Protein AF-A0A837ANL6-F1 (afdb_monomer)

Secondary structure (DSSP, 8-state):
-HHHHHHHHHHHHHHHHHHHHHHHHHHHTSPPPHHHHHHHHHHTSPPPPPPS---HHHHHTTTB---HHHHHHHHHHHHHHHHTPPTTPPP--GGGGSPBPPPPPTTSPPPP-TTS--HHHHHHHSHHHHHHHHHTT--

pLDDT: mean 89.42, std 7.11, range [59.25, 97.38]

Structure (mmCIF, N/CA/C/O backbone):
data_AF-A0A837ANL6-F1
#
_entry.id   AF-A0A837ANL6-F1
#
loop_
_atom_site.group_PDB
_atom_site.id
_atom_site.type_symbol
_atom_site.label_atom_id
_atom_site.label_alt_id
_atom_site.label_comp_id
_atom_site.label_asym_id
_atom_site.label_entity_id
_atom_site.label_seq_id
_atom_site.pdbx_PDB_ins_code
_atom_site.Cartn_x
_atom_site.Cartn_y
_atom_site.Cartn_z
_atom_site.occupancy
_atom_site.B_iso_or_equiv
_atom_site.auth_seq_id
_atom_site.auth_comp_id
_atom_site.auth_asym_id
_atom_site.auth_atom_id
_atom_site.pdbx_PDB_model_num
ATOM 1 N N . MET A 1 1 ? 14.239 1.635 -66.670 1.00 59.25 1 MET A N 1
ATOM 2 C CA . MET A 1 1 ? 14.405 2.457 -65.445 1.00 59.25 1 MET A CA 1
ATOM 3 C C . MET A 1 1 ? 13.953 1.719 -64.182 1.00 59.25 1 MET A C 1
ATOM 5 O O . MET A 1 1 ? 14.742 1.639 -63.252 1.00 59.25 1 MET A O 1
ATOM 9 N N . ILE A 1 2 ? 12.776 1.082 -64.176 1.00 67.81 2 ILE A N 1
ATOM 10 C CA . ILE A 1 2 ? 12.195 0.333 -63.036 1.00 67.81 2 ILE A CA 1
ATOM 11 C C . ILE A 1 2 ? 13.149 -0.695 -62.389 1.00 67.81 2 ILE A C 1
ATOM 13 O O . ILE A 1 2 ? 13.327 -0.689 -61.176 1.00 67.81 2 ILE A O 1
ATOM 17 N N . ALA A 1 3 ? 13.845 -1.522 -63.175 1.00 69.94 3 ALA A N 1
ATOM 18 C CA . ALA A 1 3 ? 14.759 -2.537 -62.632 1.00 69.94 3 ALA A CA 1
ATOM 19 C C . ALA A 1 3 ? 15.973 -1.957 -61.872 1.00 69.94 3 ALA A C 1
ATOM 21 O O . ALA A 1 3 ? 16.504 -2.605 -60.974 1.00 69.94 3 ALA A O 1
ATOM 22 N N . LYS A 1 4 ? 16.420 -0.736 -62.208 1.00 72.94 4 LYS A N 1
ATOM 23 C CA . LYS A 1 4 ? 17.501 -0.049 -61.477 1.00 72.94 4 LYS A CA 1
ATOM 24 C C . LYS A 1 4 ? 16.994 0.502 -60.139 1.00 72.94 4 LYS A C 1
ATOM 26 O O . LYS A 1 4 ? 17.693 0.380 -59.141 1.00 72.94 4 LYS A O 1
ATOM 31 N N . PHE A 1 5 ? 15.761 1.013 -60.111 1.00 78.75 5 PHE A N 1
ATOM 32 C CA . PHE A 1 5 ? 15.094 1.453 -58.883 1.00 78.75 5 PHE A CA 1
ATOM 33 C C . PHE A 1 5 ? 14.840 0.297 -57.911 1.00 78.75 5 PHE A C 1
ATOM 35 O O . PHE A 1 5 ? 15.173 0.422 -56.739 1.00 78.75 5 PHE A O 1
ATOM 42 N N . PHE A 1 6 ? 14.344 -0.851 -58.386 1.00 83.62 6 PHE A N 1
ATOM 43 C CA . PHE A 1 6 ? 14.146 -2.029 -57.530 1.00 83.62 6 PHE A CA 1
ATOM 44 C C . PHE A 1 6 ? 15.453 -2.546 -56.921 1.00 83.62 6 PHE A C 1
ATOM 46 O O . PHE A 1 6 ? 15.486 -2.875 -55.740 1.00 83.62 6 PHE A O 1
ATOM 53 N N . LYS A 1 7 ? 16.548 -2.571 -57.693 1.00 82.38 7 LYS A N 1
ATOM 54 C CA . LYS A 1 7 ? 17.870 -2.955 -57.173 1.00 82.38 7 LYS A CA 1
ATOM 55 C C . LYS A 1 7 ? 18.371 -1.982 -56.105 1.00 82.38 7 LYS A C 1
ATOM 57 O O . LYS A 1 7 ? 18.873 -2.429 -55.082 1.00 82.38 7 LYS A O 1
ATOM 62 N N . ALA A 1 8 ? 18.203 -0.676 -56.318 1.00 85.88 8 ALA A N 1
ATOM 63 C CA . ALA A 1 8 ? 18.581 0.338 -55.335 1.00 85.88 8 ALA A CA 1
ATOM 64 C C . ALA A 1 8 ? 17.725 0.257 -54.057 1.00 85.88 8 ALA A C 1
ATOM 66 O O . ALA A 1 8 ? 18.264 0.332 -52.956 1.00 85.88 8 ALA A O 1
ATOM 67 N N . ALA A 1 9 ? 16.413 0.039 -54.191 1.00 88.69 9 ALA A N 1
ATOM 68 C CA . ALA A 1 9 ? 15.501 -0.123 -53.060 1.00 88.69 9 ALA A CA 1
ATOM 69 C C . ALA A 1 9 ? 15.801 -1.395 -52.249 1.00 88.69 9 ALA A C 1
ATOM 71 O O . ALA A 1 9 ? 15.852 -1.341 -51.022 1.00 88.69 9 ALA A O 1
ATOM 72 N N . LEU A 1 10 ? 16.062 -2.522 -52.923 1.00 93.25 10 LEU A N 1
ATOM 73 C CA . LEU A 1 10 ? 16.450 -3.773 -52.269 1.00 93.25 10 LEU A CA 1
ATOM 74 C C . LEU A 1 10 ? 17.789 -3.625 -51.537 1.00 93.25 10 LEU A C 1
ATOM 76 O O . LEU A 1 10 ? 17.903 -4.041 -50.389 1.00 93.25 10 LEU A O 1
ATOM 80 N N . LEU A 1 11 ? 18.776 -2.975 -52.164 1.00 93.81 11 LEU A N 1
ATOM 81 C CA . LEU A 1 11 ? 20.062 -2.683 -51.530 1.00 93.81 11 LEU A CA 1
ATOM 82 C C . LEU A 1 11 ? 19.877 -1.814 -50.277 1.00 93.81 11 LEU A C 1
ATOM 84 O O . LEU A 1 11 ? 20.443 -2.120 -49.232 1.00 93.81 11 LEU A O 1
ATOM 88 N N . GLY A 1 12 ? 19.046 -0.771 -50.362 1.00 94.00 12 GLY A N 1
ATOM 89 C CA . GLY A 1 12 ? 18.716 0.092 -49.227 1.00 94.00 12 GLY A CA 1
ATOM 90 C C . GLY A 1 12 ? 18.068 -0.674 -48.071 1.00 94.00 12 GLY A C 1
ATOM 91 O O . GLY A 1 12 ? 18.482 -0.510 -46.925 1.00 94.00 12 GLY A O 1
ATOM 92 N N . LEU A 1 13 ? 17.114 -1.563 -48.365 1.00 95.50 13 LEU A N 1
ATOM 93 C CA . LEU A 1 13 ? 16.479 -2.414 -47.355 1.00 95.50 13 LEU A CA 1
ATOM 94 C C . LEU A 1 13 ? 17.481 -3.381 -46.712 1.00 95.50 13 LEU A C 1
ATOM 96 O O . LEU A 1 13 ? 17.484 -3.533 -45.492 1.00 95.50 13 LEU A O 1
ATOM 100 N N . CYS A 1 14 ? 18.357 -4.000 -47.507 1.00 95.44 14 CYS A N 1
ATOM 101 C CA . CYS A 1 14 ? 19.406 -4.880 -46.995 1.00 95.44 14 CYS A CA 1
ATOM 102 C C . CYS A 1 14 ? 20.381 -4.132 -46.077 1.00 95.44 14 CYS A C 1
ATOM 104 O O . CYS A 1 14 ? 20.728 -4.649 -45.017 1.00 95.44 14 CYS A O 1
ATOM 106 N N . ILE A 1 15 ? 20.787 -2.913 -46.446 1.00 96.31 15 ILE A N 1
ATOM 107 C CA . ILE A 1 15 ? 21.657 -2.068 -45.614 1.00 96.31 15 ILE A CA 1
ATOM 108 C C . ILE A 1 15 ? 20.955 -1.708 -44.303 1.00 96.31 15 ILE A C 1
ATOM 110 O O . ILE A 1 15 ? 21.552 -1.830 -43.235 1.00 96.31 15 ILE A O 1
ATOM 114 N N . LEU A 1 16 ? 19.682 -1.309 -44.362 1.00 96.81 16 LEU A N 1
ATOM 115 C CA . LEU A 1 16 ? 18.910 -0.952 -43.173 1.00 96.81 16 LEU A CA 1
ATOM 116 C C . LEU A 1 16 ? 18.720 -2.152 -42.237 1.00 96.81 16 LEU A C 1
ATOM 118 O O . LEU A 1 16 ? 18.898 -2.025 -41.027 1.00 96.81 16 LEU A O 1
ATOM 122 N N . PHE A 1 17 ? 18.423 -3.327 -42.791 1.00 97.38 17 PHE A N 1
ATOM 123 C CA . PHE A 1 17 ? 18.318 -4.560 -42.017 1.00 97.38 17 PHE A CA 1
ATOM 124 C C . PHE A 1 17 ? 19.658 -4.934 -41.371 1.00 97.38 17 PHE A C 1
ATOM 126 O O . PHE A 1 17 ? 19.704 -5.222 -40.176 1.00 97.38 17 PHE A O 1
ATOM 133 N N . ALA A 1 18 ? 20.759 -4.861 -42.123 1.00 96.50 18 ALA A N 1
ATOM 134 C CA . ALA A 1 18 ? 22.096 -5.114 -41.593 1.00 96.50 18 ALA A CA 1
ATOM 135 C C . ALA A 1 18 ? 22.455 -4.137 -40.460 1.00 96.50 18 ALA A C 1
ATOM 137 O O . ALA A 1 18 ? 22.967 -4.561 -39.424 1.00 96.50 18 ALA A O 1
ATOM 138 N N . ALA A 1 19 ? 22.128 -2.851 -40.613 1.00 96.50 19 ALA A N 1
ATOM 139 C CA . ALA A 1 19 ? 22.328 -1.846 -39.574 1.00 96.50 19 ALA A CA 1
ATOM 140 C C . ALA A 1 19 ? 21.491 -2.142 -38.318 1.00 96.50 19 ALA A C 1
ATOM 142 O O . ALA A 1 19 ? 22.016 -2.085 -37.207 1.00 96.50 19 ALA A O 1
ATOM 143 N N . ALA A 1 20 ? 20.218 -2.518 -38.473 1.00 96.62 20 ALA A N 1
ATOM 144 C CA . ALA A 1 20 ? 19.353 -2.884 -37.351 1.00 96.62 20 ALA A CA 1
ATOM 145 C C . ALA A 1 20 ? 19.887 -4.109 -36.589 1.00 96.62 20 ALA A C 1
ATOM 147 O O . ALA A 1 20 ? 19.940 -4.096 -35.358 1.00 96.62 20 ALA A O 1
ATOM 148 N N . VAL A 1 21 ? 20.341 -5.141 -37.309 1.00 96.75 21 VAL A N 1
ATOM 149 C CA . VAL A 1 21 ? 20.961 -6.333 -36.709 1.00 96.75 21 VAL A CA 1
ATOM 150 C C . VAL A 1 21 ? 22.250 -5.968 -35.972 1.00 96.75 21 VAL A C 1
ATOM 152 O O . VAL A 1 21 ? 22.461 -6.440 -34.856 1.00 96.75 21 VAL A O 1
ATOM 155 N N . ALA A 1 22 ? 23.087 -5.101 -36.547 1.00 95.62 22 ALA A N 1
ATOM 156 C CA . ALA A 1 22 ? 24.315 -4.643 -35.904 1.00 95.62 22 ALA A CA 1
ATOM 157 C C . ALA A 1 22 ? 24.027 -3.869 -34.606 1.00 95.62 22 ALA A C 1
ATOM 159 O O . ALA A 1 22 ? 24.619 -4.174 -33.572 1.00 95.62 22 ALA A O 1
ATOM 160 N N . VAL A 1 23 ? 23.075 -2.929 -34.624 1.00 95.75 23 VAL A N 1
ATOM 161 C CA . VAL A 1 23 ? 22.658 -2.175 -33.427 1.00 95.75 23 VAL A CA 1
ATOM 162 C C . VAL A 1 23 ? 22.089 -3.109 -32.361 1.00 95.75 23 VAL A C 1
ATOM 164 O O . VAL A 1 23 ? 22.456 -2.999 -31.192 1.00 95.75 23 VAL A O 1
ATOM 167 N N . TYR A 1 24 ? 21.240 -4.061 -32.751 1.00 95.00 24 TYR A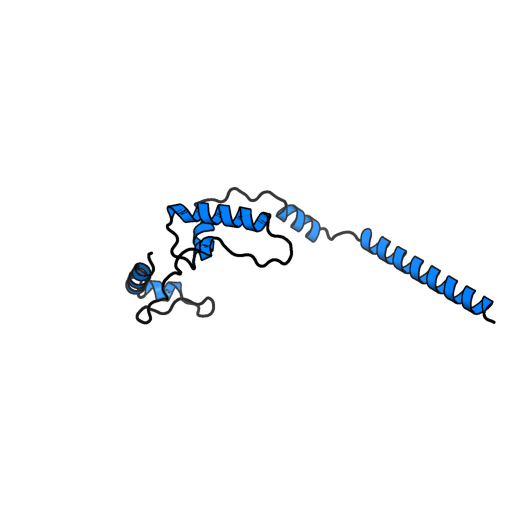 N 1
ATOM 168 C CA . TYR A 1 24 ? 20.702 -5.060 -31.831 1.00 95.00 24 TYR A CA 1
ATOM 169 C C . TYR A 1 24 ? 21.809 -5.916 -31.206 1.00 95.00 24 TYR A C 1
ATOM 171 O O . TYR A 1 24 ? 21.818 -6.120 -29.992 1.00 95.00 24 TYR A O 1
ATOM 179 N N . ALA A 1 25 ? 22.764 -6.391 -32.009 1.00 94.50 25 ALA A N 1
ATOM 180 C CA . ALA A 1 25 ? 23.883 -7.184 -31.520 1.00 94.50 25 ALA A CA 1
ATOM 181 C C . ALA A 1 25 ? 24.742 -6.381 -30.535 1.00 94.50 25 ALA A C 1
ATOM 183 O O . ALA A 1 25 ? 25.044 -6.879 -29.452 1.00 94.50 25 ALA A O 1
ATOM 184 N N . VAL A 1 26 ? 25.069 -5.131 -30.861 1.00 94.44 26 VAL A N 1
ATOM 185 C CA . VAL A 1 26 ? 25.831 -4.235 -29.982 1.00 94.44 26 VAL A CA 1
ATOM 186 C C . VAL A 1 26 ? 25.073 -3.960 -28.682 1.00 94.44 26 VAL A C 1
ATOM 188 O O . VAL A 1 26 ? 25.649 -4.086 -27.608 1.00 94.44 26 VAL A O 1
ATOM 191 N N . SER A 1 27 ? 23.774 -3.669 -28.754 1.00 91.25 27 SER A N 1
ATOM 192 C CA . SER A 1 27 ? 22.928 -3.460 -27.573 1.00 91.25 27 SER A CA 1
ATOM 193 C C . SER A 1 27 ? 22.852 -4.706 -26.688 1.00 91.25 27 SER A C 1
ATOM 195 O O . SER A 1 27 ? 22.979 -4.606 -25.469 1.00 91.25 27 SER A O 1
ATOM 197 N N . ARG A 1 28 ? 22.702 -5.891 -27.288 1.00 89.81 28 ARG A N 1
ATOM 198 C CA . ARG A 1 28 ? 22.597 -7.163 -26.562 1.00 89.81 28 ARG A CA 1
ATOM 199 C C . ARG A 1 28 ? 23.896 -7.560 -25.863 1.00 89.81 28 ARG A C 1
ATOM 201 O O . ARG A 1 28 ? 23.838 -8.192 -24.812 1.00 89.81 28 ARG A O 1
ATOM 208 N N . HIS A 1 29 ? 25.043 -7.217 -26.444 1.00 89.38 29 HIS A N 1
ATOM 209 C CA . HIS A 1 29 ? 26.361 -7.501 -25.867 1.00 89.38 29 HIS A CA 1
ATOM 210 C C . HIS A 1 29 ? 26.915 -6.327 -25.056 1.00 89.38 29 HIS A C 1
ATOM 212 O O . HIS A 1 29 ? 28.035 -6.415 -24.550 1.00 89.38 29 HIS A O 1
ATOM 218 N N . TRP A 1 30 ? 26.151 -5.239 -24.914 1.00 88.38 30 TRP A N 1
ATOM 219 C CA . TRP A 1 30 ? 26.572 -4.104 -24.112 1.00 88.38 30 TRP A CA 1
ATOM 220 C C . TRP A 1 30 ? 26.672 -4.543 -22.647 1.00 88.38 30 TRP A C 1
ATOM 222 O O . TRP A 1 30 ? 25.686 -5.025 -22.079 1.00 88.38 30 TRP A O 1
ATOM 232 N N . PRO A 1 31 ? 27.849 -4.426 -22.016 1.00 85.00 31 PRO A N 1
ATOM 233 C CA . PRO A 1 31 ? 28.028 -4.908 -20.660 1.00 85.00 31 PRO A CA 1
ATOM 234 C C . PRO A 1 31 ? 27.155 -4.100 -19.699 1.00 85.00 31 PRO A C 1
ATOM 236 O O . PRO A 1 31 ? 27.170 -2.869 -19.706 1.00 85.00 31 PRO A O 1
ATOM 239 N N . ILE A 1 32 ? 26.413 -4.800 -18.838 1.00 86.06 32 ILE A N 1
ATOM 240 C CA . ILE A 1 32 ? 25.698 -4.160 -17.732 1.00 86.06 32 ILE A CA 1
ATOM 241 C C . ILE A 1 32 ? 26.753 -3.602 -16.761 1.00 86.06 32 ILE A C 1
ATOM 243 O O . ILE A 1 32 ? 27.605 -4.378 -16.298 1.00 86.06 32 ILE A O 1
ATOM 247 N N . PRO A 1 33 ? 26.708 -2.298 -16.417 1.00 90.44 33 PRO A N 1
ATOM 248 C CA . PRO A 1 33 ? 27.632 -1.695 -15.463 1.00 90.44 33 PRO A CA 1
ATOM 249 C C . PRO A 1 33 ? 27.733 -2.508 -14.171 1.00 90.44 33 PRO A C 1
ATOM 251 O O . PRO A 1 33 ? 26.730 -3.003 -13.651 1.00 90.44 33 PRO A O 1
ATOM 254 N N . GLU A 1 34 ? 28.942 -2.646 -13.630 1.00 90.00 34 GLU A N 1
ATOM 255 C CA . GLU A 1 34 ? 29.188 -3.452 -12.424 1.00 90.00 34 GLU A CA 1
ATOM 256 C C . GLU A 1 34 ? 28.328 -3.025 -11.239 1.00 90.00 34 GLU A C 1
ATOM 258 O O . GLU A 1 34 ? 27.752 -3.883 -10.576 1.00 90.00 34 GLU A O 1
ATOM 263 N N . ALA A 1 35 ? 28.134 -1.719 -11.051 1.00 90.81 35 ALA A N 1
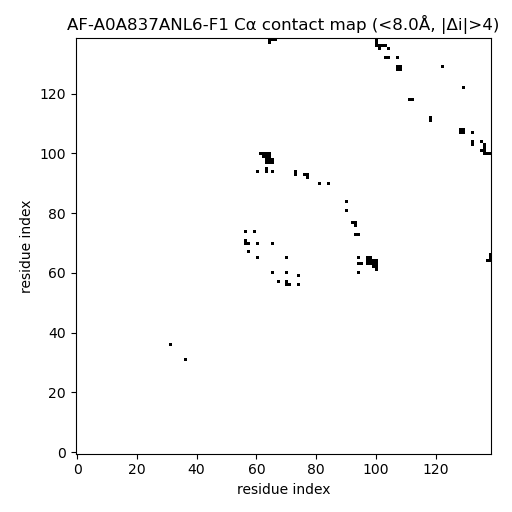ATOM 264 C CA . ALA A 1 35 ? 27.271 -1.181 -10.004 1.00 90.81 35 ALA A CA 1
ATOM 265 C C . ALA A 1 35 ? 25.820 -1.691 -10.104 1.00 90.81 35 ALA A C 1
ATOM 267 O O . ALA A 1 35 ? 25.216 -2.051 -9.097 1.00 90.81 35 ALA A O 1
ATOM 268 N N . GLN A 1 36 ? 25.261 -1.786 -11.316 1.00 91.50 36 GLN A N 1
ATOM 269 C CA . GLN A 1 36 ? 23.902 -2.303 -11.518 1.00 91.50 36 GLN A CA 1
ATOM 270 C C . GLN A 1 36 ? 23.833 -3.811 -11.260 1.00 91.50 36 GLN A C 1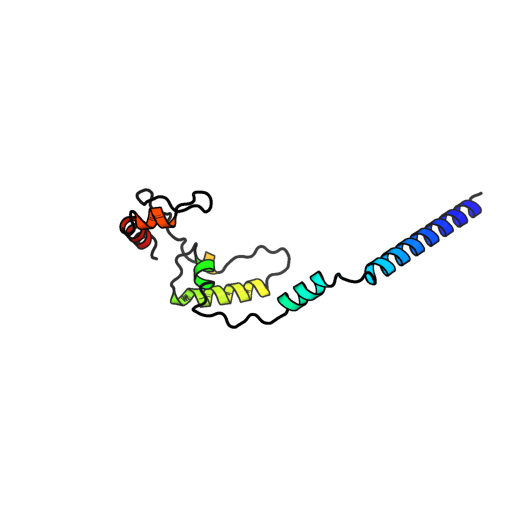
ATOM 272 O O . GLN A 1 36 ? 22.879 -4.293 -10.649 1.00 91.50 36 GLN A O 1
ATOM 277 N N . ARG A 1 37 ? 24.860 -4.563 -11.683 1.00 92.69 37 ARG A N 1
ATOM 278 C CA . ARG A 1 37 ? 24.959 -6.004 -11.398 1.00 92.69 37 ARG A CA 1
ATOM 279 C C . ARG A 1 37 ? 25.055 -6.271 -9.896 1.00 92.69 37 ARG A C 1
ATOM 281 O O . ARG A 1 37 ? 24.374 -7.165 -9.401 1.00 92.69 37 ARG A O 1
ATOM 288 N N . GLN A 1 38 ? 25.855 -5.484 -9.182 1.00 94.12 38 GLN A N 1
ATOM 289 C CA . GLN A 1 38 ? 26.001 -5.563 -7.728 1.00 94.12 38 GLN A CA 1
ATOM 290 C C . GLN A 1 38 ? 24.695 -5.210 -7.013 1.00 94.12 38 GLN A C 1
ATOM 292 O O . GLN A 1 38 ? 24.249 -5.982 -6.168 1.00 94.12 38 GLN A O 1
ATOM 297 N N . ALA A 1 39 ? 24.029 -4.119 -7.404 1.00 91.69 39 ALA A N 1
ATOM 298 C CA . ALA A 1 39 ? 22.730 -3.744 -6.847 1.00 91.69 39 ALA A CA 1
ATOM 299 C C . ALA A 1 39 ? 21.678 -4.849 -7.052 1.00 91.69 39 ALA A C 1
ATOM 301 O O . ALA A 1 39 ? 20.960 -5.214 -6.121 1.00 91.69 39 ALA A O 1
ATOM 302 N N . LEU A 1 40 ? 21.625 -5.451 -8.246 1.00 93.62 40 LEU A N 1
ATOM 303 C CA . LEU A 1 40 ? 20.721 -6.567 -8.523 1.00 93.62 40 LEU A CA 1
ATOM 304 C C . LEU A 1 40 ? 21.067 -7.816 -7.702 1.00 93.62 40 LEU A C 1
ATOM 306 O O . LEU A 1 40 ? 20.165 -8.508 -7.233 1.00 93.62 40 LEU A O 1
ATOM 310 N N . ALA A 1 41 ? 22.355 -8.115 -7.518 1.00 93.75 41 ALA A N 1
ATOM 311 C CA . ALA A 1 41 ? 22.789 -9.212 -6.656 1.00 93.75 41 ALA A CA 1
ATOM 312 C C . ALA A 1 41 ? 22.351 -8.986 -5.203 1.00 93.75 41 ALA A C 1
ATOM 314 O O . ALA A 1 41 ? 21.918 -9.929 -4.546 1.00 93.75 41 ALA A O 1
ATOM 315 N N . GLN A 1 42 ? 22.395 -7.738 -4.737 1.00 91.31 42 GLN A N 1
ATOM 316 C CA . GLN A 1 42 ? 21.941 -7.345 -3.407 1.00 91.31 42 GLN A CA 1
ATOM 317 C C . GLN A 1 42 ? 20.426 -7.536 -3.242 1.00 91.31 42 GLN A C 1
ATOM 319 O O . GLN A 1 42 ? 19.992 -8.131 -2.262 1.00 91.31 42 GLN A O 1
ATOM 324 N N . LEU A 1 43 ? 19.626 -7.119 -4.230 1.00 90.62 43 LEU A N 1
ATOM 325 C CA . LEU A 1 43 ? 18.166 -7.300 -4.226 1.00 90.62 43 LEU A CA 1
ATOM 326 C C . LEU A 1 43 ? 17.729 -8.768 -4.297 1.00 90.62 43 LEU A C 1
ATOM 328 O O . LEU A 1 43 ? 16.650 -9.116 -3.831 1.00 90.62 43 LEU A O 1
ATOM 332 N N . ARG A 1 44 ? 18.549 -9.625 -4.911 1.00 93.88 44 ARG A N 1
ATOM 333 C CA . ARG A 1 44 ? 18.292 -11.068 -5.005 1.00 93.88 44 ARG A CA 1
ATOM 334 C C . ARG A 1 44 ? 18.658 -11.830 -3.737 1.00 93.88 44 ARG A C 1
ATOM 336 O O . ARG A 1 44 ? 18.320 -13.009 -3.647 1.00 93.88 44 ARG A O 1
ATOM 343 N N . GLN A 1 45 ? 19.365 -11.211 -2.792 1.00 93.06 45 GLN A N 1
ATOM 344 C CA . GLN A 1 45 ? 19.632 -11.875 -1.525 1.00 93.06 45 GLN A CA 1
ATOM 345 C C . GLN A 1 45 ? 18.319 -12.069 -0.758 1.00 93.06 45 GLN A C 1
ATOM 347 O O . GLN A 1 45 ? 17.467 -11.178 -0.770 1.00 93.06 45 GLN A O 1
ATOM 352 N N . PRO A 1 46 ? 18.131 -13.226 -0.098 1.00 87.44 46 PRO A N 1
ATOM 353 C CA . PRO A 1 46 ? 16.971 -13.426 0.753 1.00 87.44 46 PRO A CA 1
ATOM 354 C C . PRO A 1 46 ? 16.951 -12.338 1.824 1.00 87.44 46 PRO A C 1
ATOM 356 O O . PRO A 1 46 ? 17.985 -12.024 2.421 1.00 87.44 46 PRO A O 1
ATOM 359 N N . LEU A 1 47 ? 15.774 -11.756 2.061 1.00 81.62 47 LEU A N 1
ATOM 360 C CA . LEU A 1 47 ? 15.629 -10.786 3.136 1.00 81.62 47 LEU A CA 1
ATOM 361 C C . LEU A 1 47 ? 16.026 -11.466 4.456 1.00 81.62 47 LEU A C 1
ATOM 363 O O . LEU A 1 47 ? 15.609 -12.605 4.700 1.00 81.62 47 LEU A O 1
ATOM 367 N N . PRO A 1 48 ? 16.819 -10.798 5.314 1.00 82.62 48 PRO A N 1
ATOM 368 C CA . PRO A 1 48 ? 17.072 -11.313 6.648 1.00 82.62 48 PRO A CA 1
ATOM 369 C C . PRO A 1 48 ? 15.731 -11.506 7.370 1.00 82.62 48 PRO A C 1
ATOM 371 O O . PRO A 1 48 ? 14.781 -10.765 7.092 1.00 82.62 48 PRO A O 1
ATOM 374 N N . PRO A 1 49 ? 15.634 -12.474 8.298 1.00 80.31 49 PRO A N 1
ATOM 375 C CA . PRO A 1 49 ? 14.407 -12.687 9.047 1.00 80.31 49 PRO A CA 1
ATOM 376 C C . PRO A 1 49 ? 13.986 -11.373 9.706 1.00 80.31 49 PRO A C 1
ATOM 378 O O . PRO A 1 49 ? 14.751 -10.758 10.458 1.00 80.31 49 PRO A O 1
ATOM 381 N N . LEU A 1 50 ? 12.777 -10.924 9.366 1.00 79.62 50 LEU A N 1
ATOM 382 C CA . LEU A 1 50 ? 12.193 -9.722 9.939 1.00 79.62 50 LEU A CA 1
ATOM 383 C C . LEU A 1 50 ? 12.082 -9.931 11.451 1.00 79.62 50 LEU A C 1
ATOM 385 O O . LEU A 1 50 ? 11.612 -10.969 11.914 1.00 79.62 50 LEU A O 1
ATOM 389 N N . ARG A 1 51 ? 12.562 -8.960 12.228 1.00 80.38 51 ARG A N 1
ATOM 390 C CA . ARG A 1 51 ? 12.449 -8.998 13.689 1.00 80.38 51 ARG A CA 1
ATOM 391 C C . ARG A 1 51 ? 11.135 -8.342 14.101 1.00 80.38 51 ARG A C 1
ATOM 393 O O . ARG A 1 51 ? 10.834 -7.249 13.631 1.00 80.38 51 ARG A O 1
ATOM 400 N N . GLY A 1 52 ? 10.418 -8.969 15.029 1.00 80.06 52 GLY A N 1
ATOM 401 C CA . GLY A 1 52 ? 9.151 -8.461 15.559 1.00 80.06 52 GLY A CA 1
ATOM 402 C C . GLY A 1 52 ? 7.921 -8.995 14.825 1.00 80.06 52 GLY A C 1
ATOM 403 O O . GLY A 1 52 ? 8.017 -9.853 13.949 1.00 80.06 52 GLY A O 1
ATOM 404 N N . SER A 1 53 ? 6.752 -8.507 15.229 1.00 76.62 53 SER A N 1
ATOM 405 C CA . SER A 1 53 ? 5.469 -8.863 14.628 1.00 76.62 53 SER A CA 1
ATOM 406 C C . SER A 1 53 ? 5.283 -8.170 13.277 1.00 76.62 53 SER A C 1
ATOM 408 O O . SER A 1 53 ? 5.566 -6.981 13.116 1.00 76.62 53 SER A O 1
ATOM 410 N N . ASN A 1 54 ? 4.792 -8.922 12.292 1.00 78.88 54 ASN A N 1
ATOM 411 C CA . ASN A 1 54 ? 4.419 -8.366 10.999 1.00 78.88 54 ASN A CA 1
ATOM 412 C C . ASN A 1 54 ? 3.169 -7.489 11.165 1.00 78.88 54 ASN A C 1
ATOM 414 O O . ASN A 1 54 ? 2.105 -7.991 11.502 1.00 78.88 54 ASN A O 1
ATOM 418 N N . MET A 1 55 ? 3.297 -6.185 10.919 1.00 86.25 55 MET A N 1
ATOM 419 C CA . MET A 1 55 ? 2.185 -5.225 11.001 1.00 86.25 55 MET A CA 1
ATOM 420 C C . MET A 1 55 ? 1.552 -4.931 9.638 1.00 86.25 55 MET A C 1
ATOM 422 O O . MET A 1 55 ? 0.703 -4.045 9.522 1.00 86.25 55 MET A O 1
ATOM 426 N N . PHE A 1 56 ? 1.947 -5.664 8.592 1.00 89.88 56 PHE A N 1
ATOM 427 C CA . PHE A 1 56 ? 1.402 -5.464 7.255 1.00 89.88 56 PHE A CA 1
ATOM 428 C C . PHE A 1 56 ? -0.106 -5.722 7.211 1.00 89.88 56 PHE A C 1
ATOM 430 O O . PHE A 1 56 ? -0.818 -4.924 6.612 1.00 89.88 56 PHE A O 1
ATOM 437 N N . GLY A 1 57 ? -0.610 -6.756 7.897 1.00 90.81 57 GLY A N 1
ATOM 438 C CA . GLY A 1 57 ? -2.050 -7.020 7.989 1.00 90.81 57 GLY A CA 1
ATOM 439 C C . GLY A 1 57 ? -2.822 -5.839 8.576 1.00 90.81 57 GLY A C 1
ATOM 440 O O . GLY A 1 57 ? -3.831 -5.415 8.014 1.00 90.81 57 GLY A O 1
ATOM 441 N N . ALA A 1 58 ? -2.299 -5.228 9.644 1.00 89.50 58 ALA A N 1
ATOM 442 C CA . ALA A 1 58 ? -2.891 -4.038 10.250 1.00 89.50 58 ALA A CA 1
ATOM 443 C C . ALA A 1 58 ? -2.911 -2.845 9.280 1.00 89.50 58 ALA A C 1
ATOM 445 O O . ALA A 1 58 ? -3.959 -2.219 9.109 1.00 89.50 58 ALA A O 1
ATOM 446 N N . LEU A 1 59 ? -1.792 -2.573 8.597 1.00 90.62 59 LEU A N 1
ATOM 447 C CA . LEU A 1 59 ? -1.688 -1.483 7.622 1.00 90.62 59 LEU A CA 1
ATOM 448 C C . LEU A 1 59 ? -2.599 -1.702 6.406 1.00 90.62 59 LEU A C 1
ATOM 450 O O . LEU A 1 59 ? -3.274 -0.776 5.962 1.00 90.62 59 LEU A O 1
ATOM 454 N N . TRP A 1 60 ? -2.647 -2.930 5.891 1.00 92.38 60 TRP A N 1
ATOM 455 C CA . TRP A 1 60 ? -3.500 -3.323 4.772 1.00 92.38 60 TRP A CA 1
ATOM 456 C C . TRP A 1 60 ? -4.986 -3.135 5.099 1.00 92.38 60 TRP A C 1
ATOM 458 O O . TRP A 1 60 ? -5.759 -2.651 4.273 1.00 92.38 60 TRP A O 1
ATOM 468 N N . SER A 1 61 ? -5.375 -3.439 6.340 1.00 91.62 61 SER A N 1
ATOM 469 C CA . SER A 1 61 ? -6.747 -3.283 6.831 1.00 91.62 61 SER A CA 1
ATOM 470 C C . SER A 1 61 ? -7.101 -1.883 7.348 1.00 91.62 61 SER A C 1
ATOM 472 O O . SER A 1 61 ? -8.225 -1.696 7.800 1.00 91.62 61 SER A O 1
ATOM 474 N N . LEU A 1 62 ? -6.198 -0.893 7.286 1.00 88.69 62 LEU A N 1
ATOM 475 C CA . LEU A 1 62 ? -6.311 0.363 8.050 1.00 88.69 62 LEU A CA 1
ATOM 476 C C . LEU A 1 62 ? -7.612 1.150 7.810 1.00 88.69 62 LEU A C 1
ATOM 478 O O . LEU A 1 62 ? -8.026 1.917 8.664 1.00 88.69 62 LEU A O 1
ATOM 482 N N . SER A 1 63 ? -8.262 0.991 6.657 1.00 90.19 63 SER A N 1
ATOM 483 C CA . SER A 1 63 ? -9.518 1.696 6.345 1.00 90.19 63 SER A CA 1
ATOM 484 C C . SER A 1 63 ? -10.785 0.982 6.834 1.00 90.19 63 SER A C 1
ATOM 486 O O . SER A 1 63 ? -11.881 1.536 6.700 1.00 90.19 63 SER A O 1
ATOM 488 N N . TYR A 1 64 ? -10.662 -0.239 7.355 1.00 93.06 64 TYR A N 1
ATOM 489 C CA . TYR A 1 64 ? -11.776 -1.140 7.627 1.00 93.06 64 TYR A CA 1
ATOM 490 C C . TYR A 1 64 ? -11.776 -1.626 9.081 1.00 93.06 64 TYR A C 1
ATOM 492 O O . TYR A 1 64 ? -10.739 -1.923 9.670 1.00 93.06 64 TYR A O 1
ATOM 500 N N . ALA A 1 65 ? -12.973 -1.749 9.643 1.00 92.25 65 ALA A N 1
ATOM 501 C CA . ALA A 1 65 ? -13.271 -2.267 10.971 1.00 92.25 65 ALA A CA 1
ATOM 502 C C . ALA A 1 65 ? -13.141 -3.803 11.008 1.00 92.25 65 ALA A C 1
ATOM 504 O O . ALA A 1 65 ? -14.121 -4.524 11.198 1.00 92.25 65 ALA A O 1
ATOM 505 N N . ILE A 1 66 ? -11.933 -4.320 10.764 1.00 92.69 66 ILE A N 1
ATOM 506 C CA . ILE A 1 66 ? -11.657 -5.764 10.773 1.00 92.69 66 ILE A CA 1
ATOM 507 C C . ILE A 1 66 ? -11.198 -6.193 12.174 1.00 92.69 66 ILE A C 1
ATOM 509 O O . ILE A 1 66 ? -10.196 -5.644 12.665 1.00 92.69 66 ILE A O 1
ATOM 513 N N . PRO A 1 67 ? -11.856 -7.192 12.802 1.00 91.62 67 PRO A N 1
ATOM 514 C CA . PRO A 1 67 ? -11.396 -7.774 14.059 1.00 91.62 67 PRO A CA 1
ATOM 515 C C . PRO A 1 67 ? -9.944 -8.241 13.949 1.00 91.62 67 PRO A C 1
ATOM 517 O O . PRO A 1 67 ? -9.575 -8.883 12.966 1.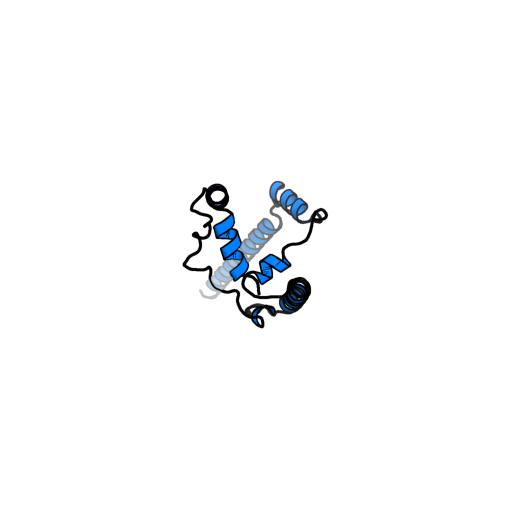00 91.62 67 PRO A O 1
ATOM 520 N N . GLU A 1 68 ? -9.119 -7.953 14.956 1.00 89.00 68 GLU A N 1
ATOM 521 C CA . GLU A 1 68 ? -7.673 -8.218 14.913 1.00 89.00 68 GLU A CA 1
ATOM 522 C C . GLU A 1 68 ? -7.349 -9.680 14.575 1.00 89.00 68 GLU A C 1
ATOM 524 O O . GLU A 1 68 ? -6.542 -9.943 13.685 1.00 89.00 68 GLU A O 1
ATOM 529 N N . ALA A 1 69 ? -8.079 -10.623 15.179 1.00 90.94 69 ALA A N 1
ATOM 530 C CA . ALA A 1 69 ? -7.939 -12.058 14.930 1.00 90.94 69 ALA A CA 1
ATOM 531 C C . ALA A 1 69 ? -8.244 -12.489 13.479 1.00 90.94 69 ALA A C 1
ATOM 533 O O . ALA A 1 69 ? -7.872 -13.589 13.079 1.00 90.94 69 ALA A O 1
ATOM 534 N N . GLN A 1 70 ? -8.928 -11.655 12.689 1.00 93.69 70 GLN A N 1
ATOM 535 C CA . GLN A 1 70 ? -9.285 -11.947 11.296 1.00 93.69 70 GLN A CA 1
ATOM 536 C C . GLN A 1 70 ? -8.357 -11.271 10.279 1.00 93.69 70 GLN A C 1
ATOM 538 O O . GLN A 1 70 ? -8.371 -11.661 9.112 1.00 93.69 70 GLN A O 1
ATOM 543 N N . ARG A 1 71 ? -7.546 -10.282 10.684 1.00 92.50 71 ARG A N 1
ATOM 544 C CA . ARG A 1 71 ? -6.756 -9.454 9.750 1.00 92.50 71 ARG A CA 1
ATOM 545 C C . ARG A 1 71 ? -5.790 -10.274 8.901 1.00 92.50 71 ARG A C 1
ATOM 547 O O . ARG A 1 71 ? -5.747 -10.089 7.689 1.00 92.50 71 ARG A O 1
ATOM 554 N N . GLU A 1 72 ? -5.070 -11.208 9.516 1.00 92.25 72 GLU A N 1
ATOM 555 C CA . GLU A 1 72 ? -4.123 -12.074 8.799 1.00 92.25 72 GLU A CA 1
ATOM 556 C C . GLU A 1 72 ? -4.834 -13.031 7.833 1.00 92.25 72 GLU A C 1
ATOM 558 O O . GLU A 1 72 ? -4.361 -13.262 6.722 1.00 92.25 72 GLU A O 1
ATOM 563 N N . THR A 1 73 ? -6.017 -13.527 8.200 1.00 94.56 73 THR A N 1
ATOM 564 C CA . THR A 1 73 ? -6.838 -14.363 7.313 1.00 94.56 73 THR A CA 1
ATOM 565 C C . THR A 1 73 ? -7.328 -13.575 6.098 1.00 94.56 73 THR A C 1
ATOM 567 O O . THR A 1 73 ? -7.226 -14.062 4.973 1.00 94.56 73 THR A O 1
ATOM 570 N N . VAL A 1 74 ? -7.820 -12.347 6.300 1.00 95.62 74 VAL A N 1
ATOM 571 C CA . VAL A 1 74 ? -8.257 -11.465 5.202 1.00 95.62 74 VAL A CA 1
ATOM 572 C C . VAL A 1 74 ? -7.079 -11.106 4.294 1.00 95.62 74 VAL A C 1
ATOM 574 O O . VAL A 1 74 ? -7.208 -11.144 3.071 1.00 95.62 74 VAL A O 1
ATOM 577 N N . LEU A 1 75 ? -5.909 -10.819 4.873 1.00 95.56 75 LEU A N 1
ATOM 578 C CA . LEU A 1 75 ? -4.688 -10.575 4.109 1.00 95.56 75 LEU A CA 1
ATOM 579 C C . LEU A 1 75 ? -4.303 -11.793 3.256 1.00 95.56 75 LEU A C 1
ATOM 581 O O . LEU A 1 75 ? -4.006 -11.638 2.072 1.00 95.56 75 LEU A O 1
ATOM 585 N N . ALA A 1 76 ? -4.327 -13.001 3.823 1.00 95.62 76 ALA A N 1
ATOM 586 C CA . ALA A 1 76 ? -4.004 -14.222 3.087 1.00 95.62 76 ALA A CA 1
ATOM 587 C C . ALA A 1 76 ? -4.949 -14.439 1.889 1.00 95.62 76 ALA A C 1
ATOM 589 O O . ALA A 1 76 ? -4.488 -14.762 0.792 1.00 95.62 76 ALA A O 1
ATOM 590 N N . GLN A 1 77 ? -6.249 -14.185 2.070 1.00 96.56 77 GLN A N 1
ATOM 591 C CA . GLN A 1 77 ? -7.247 -14.246 0.994 1.00 96.56 77 GLN A CA 1
ATOM 592 C C . GLN A 1 77 ? -6.973 -13.213 -0.108 1.00 96.56 77 GLN A C 1
ATOM 594 O O . GLN A 1 77 ? -7.113 -13.511 -1.297 1.00 96.56 77 GLN A O 1
ATOM 599 N N . ASP A 1 78 ? -6.556 -12.007 0.270 1.00 96.38 78 ASP A N 1
ATOM 600 C CA . ASP A 1 78 ? -6.209 -10.951 -0.678 1.00 96.38 78 ASP A CA 1
ATOM 601 C C . ASP A 1 78 ? -4.953 -11.270 -1.479 1.00 96.38 78 ASP A C 1
ATOM 603 O O . ASP A 1 78 ? -4.944 -11.055 -2.691 1.00 96.38 78 ASP A O 1
ATOM 607 N N . VAL A 1 79 ? -3.932 -11.846 -0.844 1.00 95.75 79 VAL A N 1
ATOM 608 C CA . VAL A 1 79 ? -2.726 -12.329 -1.532 1.00 95.75 79 VAL A CA 1
ATOM 609 C C . VAL A 1 79 ? -3.083 -13.433 -2.527 1.00 95.75 79 VAL A C 1
ATOM 611 O O . VAL A 1 79 ? -2.656 -13.395 -3.681 1.00 95.75 79 VAL A O 1
ATOM 614 N N . GLU A 1 80 ? -3.902 -14.400 -2.115 1.00 96.00 80 GLU A N 1
ATOM 615 C CA . GLU A 1 80 ? -4.356 -15.488 -2.982 1.00 96.00 80 GLU A CA 1
ATOM 616 C C . GLU A 1 80 ? -5.149 -14.964 -4.190 1.00 96.00 80 GLU A C 1
ATOM 618 O O . GLU A 1 80 ? -4.918 -15.390 -5.326 1.00 96.00 80 GLU A O 1
ATOM 623 N N . ARG A 1 81 ? -6.047 -13.998 -3.967 1.00 94.62 81 ARG A N 1
ATOM 624 C CA . ARG A 1 81 ? -6.816 -13.338 -5.028 1.00 94.62 81 ARG A CA 1
ATOM 625 C C . ARG A 1 81 ? -5.918 -12.538 -5.963 1.00 94.62 81 ARG A C 1
ATOM 627 O O . ARG A 1 81 ? -6.079 -12.640 -7.176 1.00 94.62 81 ARG A O 1
ATOM 634 N N . PHE A 1 82 ? -4.989 -11.760 -5.414 1.00 94.62 82 PHE A N 1
ATOM 635 C CA . PHE A 1 82 ? -4.056 -10.946 -6.187 1.00 94.62 82 PHE A CA 1
ATOM 636 C C . PHE A 1 82 ? -3.196 -11.815 -7.110 1.00 94.62 82 PHE A C 1
ATOM 638 O O . PHE A 1 82 ? -3.091 -11.526 -8.296 1.00 94.62 82 PHE A O 1
ATOM 645 N N . ASN A 1 83 ? -2.677 -12.938 -6.607 1.00 95.06 83 ASN A N 1
ATOM 646 C CA . ASN A 1 83 ? -1.862 -13.868 -7.396 1.00 95.06 83 ASN A CA 1
ATOM 647 C C . ASN A 1 83 ? -2.631 -14.557 -8.537 1.00 95.06 83 ASN A C 1
ATOM 649 O O . ASN A 1 83 ? -2.016 -15.053 -9.479 1.00 95.06 83 ASN A O 1
ATOM 653 N N . ARG A 1 84 ? -3.966 -14.616 -8.458 1.00 95.25 84 ARG A N 1
ATOM 654 C CA . ARG A 1 84 ? -4.838 -15.162 -9.513 1.00 95.25 84 ARG A CA 1
ATOM 655 C C . ARG A 1 84 ? -5.432 -14.088 -10.419 1.00 95.25 84 ARG A C 1
ATOM 657 O O . ARG A 1 84 ? -6.159 -14.428 -11.352 1.00 95.25 84 ARG A O 1
ATOM 664 N N . LEU A 1 85 ? -5.190 -12.813 -10.124 1.00 95.12 85 LEU A N 1
ATOM 665 C CA . LEU A 1 85 ? -5.809 -11.706 -10.832 1.00 95.12 85 LEU A CA 1
ATOM 666 C C . LEU A 1 85 ? -5.227 -11.612 -12.252 1.00 95.12 85 LEU A C 1
ATOM 668 O O . LEU A 1 85 ? -4.012 -11.482 -12.394 1.00 95.12 85 LEU A O 1
ATOM 672 N N . PRO A 1 86 ? -6.058 -11.663 -13.309 1.00 93.69 86 PRO A N 1
ATOM 673 C CA . PRO A 1 86 ? -5.577 -11.456 -14.667 1.00 93.69 86 PRO A CA 1
ATOM 674 C C . PRO A 1 86 ? -5.040 -10.036 -14.863 1.00 93.69 86 PRO A C 1
ATOM 676 O O . PRO A 1 86 ? -5.521 -9.080 -14.245 1.00 93.69 86 PRO A O 1
ATOM 679 N N . ASP A 1 87 ? -4.100 -9.888 -15.795 1.00 91.12 87 ASP A N 1
ATOM 680 C CA . ASP A 1 87 ? -3.561 -8.583 -16.165 1.00 91.12 87 ASP A CA 1
ATOM 681 C C . ASP A 1 87 ? -4.682 -7.602 -16.542 1.00 91.12 87 ASP A C 1
ATOM 683 O O . ASP A 1 87 ? -5.613 -7.932 -17.280 1.00 91.12 87 ASP A O 1
ATOM 687 N N . ARG A 1 88 ? -4.547 -6.355 -16.072 1.00 89.44 88 ARG A N 1
ATOM 688 C CA . ARG A 1 88 ? -5.466 -5.226 -16.332 1.00 89.44 88 ARG A CA 1
ATOM 689 C C . ARG A 1 88 ? -6.852 -5.334 -15.688 1.00 89.44 88 ARG A C 1
ATOM 691 O O . ARG A 1 88 ? -7.696 -4.478 -15.955 1.00 89.44 88 ARG A O 1
ATOM 698 N N . VAL A 1 89 ? -7.090 -6.309 -14.813 1.00 93.12 89 VAL A N 1
ATOM 699 C CA . VAL A 1 89 ? -8.282 -6.316 -13.953 1.00 93.12 89 VAL A CA 1
ATOM 700 C C . VAL A 1 89 ? -7.984 -5.508 -12.683 1.00 93.12 89 VAL A C 1
ATOM 702 O O . VAL A 1 89 ? -6.937 -5.716 -12.069 1.00 93.12 89 VAL A O 1
ATOM 705 N N . PRO A 1 90 ? -8.856 -4.571 -12.261 1.00 93.31 90 PRO A N 1
ATOM 706 C CA . PRO A 1 90 ? -8.656 -3.848 -11.012 1.00 93.31 90 PRO A CA 1
ATOM 707 C C . PRO A 1 90 ? -8.795 -4.796 -9.818 1.00 93.31 90 PRO A C 1
ATOM 709 O O . PRO A 1 90 ? -9.757 -5.558 -9.714 1.00 93.31 90 PRO A O 1
ATOM 712 N N . PHE A 1 91 ? -7.841 -4.725 -8.893 1.00 93.88 91 PHE A N 1
ATOM 713 C CA . PHE A 1 91 ? -7.885 -5.508 -7.666 1.00 93.88 91 PHE A CA 1
ATOM 714 C C . PHE A 1 91 ? -9.001 -5.008 -6.737 1.00 93.88 91 PHE A C 1
ATOM 716 O O . PHE A 1 91 ? -9.127 -3.809 -6.485 1.00 93.88 91 PHE A O 1
ATOM 723 N N . GLN A 1 92 ? -9.787 -5.941 -6.200 1.00 92.25 92 GLN A N 1
ATOM 724 C CA . GLN A 1 92 ? -10.784 -5.681 -5.164 1.00 92.25 92 GLN A CA 1
ATOM 725 C C . GLN A 1 92 ? -10.447 -6.516 -3.931 1.00 92.25 92 GLN A C 1
ATOM 727 O O . GLN A 1 92 ? -10.462 -7.747 -3.995 1.00 92.25 92 GLN A O 1
ATOM 732 N N . SER A 1 93 ? -10.150 -5.828 -2.830 1.00 93.56 93 SER A N 1
ATOM 733 C CA . SER A 1 93 ? -9.820 -6.443 -1.546 1.00 93.56 93 SER A CA 1
ATOM 734 C C . SER A 1 93 ? -11.052 -7.059 -0.886 1.00 93.56 93 SER A C 1
ATOM 736 O O . SER A 1 93 ? -12.142 -6.486 -0.899 1.00 93.56 93 SER A O 1
ATOM 738 N N . THR A 1 94 ? -10.853 -8.195 -0.235 1.00 95.06 94 THR A N 1
ATOM 739 C CA . THR A 1 94 ? -11.815 -8.875 0.634 1.00 95.06 94 THR A CA 1
ATOM 740 C C . THR A 1 94 ? -12.160 -8.021 1.857 1.00 95.06 94 THR A C 1
ATOM 742 O O . THR A 1 94 ? -13.289 -8.074 2.346 1.00 95.06 94 THR A O 1
ATOM 745 N N . ALA A 1 95 ? -11.246 -7.141 2.286 1.00 94.81 95 ALA A N 1
ATOM 746 C CA . ALA A 1 95 ? -11.499 -6.147 3.327 1.00 94.81 95 ALA A CA 1
ATOM 747 C C . ALA A 1 95 ? -12.690 -5.229 3.001 1.00 94.81 95 ALA A C 1
ATOM 749 O O . ALA A 1 95 ? -13.345 -4.740 3.916 1.00 94.81 95 ALA A O 1
ATOM 750 N N . ALA A 1 96 ? -13.023 -5.036 1.717 1.00 93.69 96 ALA A N 1
ATOM 751 C CA . ALA A 1 96 ? -14.152 -4.205 1.298 1.00 93.69 96 ALA A CA 1
ATOM 752 C C . ALA A 1 96 ? -15.523 -4.725 1.772 1.00 93.69 96 ALA A C 1
ATOM 754 O O . ALA A 1 96 ? -16.491 -3.967 1.754 1.00 93.69 96 ALA A O 1
ATOM 755 N N . GLY A 1 97 ? -15.616 -5.990 2.201 1.00 93.44 97 GLY A N 1
ATOM 756 C CA . GLY A 1 97 ? -16.822 -6.546 2.822 1.00 93.44 97 GLY A CA 1
ATOM 757 C C . GLY A 1 97 ? -17.042 -6.111 4.277 1.00 93.44 97 GLY A C 1
ATOM 758 O O . GLY A 1 97 ? -18.119 -6.345 4.819 1.00 93.44 97 GLY A O 1
ATOM 759 N N . TYR A 1 98 ? -16.047 -5.485 4.910 1.00 94.31 98 TYR A N 1
ATOM 760 C CA . TYR A 1 98 ? -16.128 -5.017 6.292 1.00 94.31 98 TYR A CA 1
ATOM 761 C C . TYR A 1 98 ? -16.573 -3.550 6.357 1.00 94.31 98 TYR A C 1
ATOM 763 O O . TYR A 1 98 ? -16.320 -2.779 5.423 1.00 94.31 98 TYR A O 1
ATOM 771 N N . PRO A 1 99 ? -17.201 -3.118 7.468 1.00 93.69 99 PRO A N 1
ATOM 772 C CA . PRO A 1 99 ? -17.503 -1.709 7.680 1.00 93.69 99 PRO A CA 1
ATOM 773 C C . PRO A 1 99 ? -16.235 -0.857 7.593 1.00 93.69 99 PRO A C 1
ATOM 775 O O . PRO A 1 99 ? -15.147 -1.283 7.977 1.00 93.69 99 PRO A O 1
ATOM 778 N N . ARG A 1 100 ? -16.364 0.369 7.090 1.00 91.88 100 ARG A N 1
ATOM 779 C CA . ARG A 1 100 ? -15.263 1.341 7.104 1.00 91.88 100 ARG A CA 1
ATOM 780 C C . ARG A 1 100 ? -15.074 1.879 8.517 1.00 91.88 100 ARG A C 1
ATOM 782 O O . ARG A 1 100 ? -16.059 2.034 9.238 1.00 91.88 100 ARG A O 1
ATOM 789 N N . LEU A 1 101 ? -13.834 2.202 8.883 1.00 88.31 101 LEU A N 1
ATOM 790 C CA . LEU A 1 101 ? -13.592 2.913 10.138 1.00 88.31 101 LEU A CA 1
ATOM 791 C C . LEU A 1 101 ? -14.331 4.264 10.140 1.00 88.31 101 LEU A C 1
ATOM 793 O O . LEU A 1 101 ? -14.491 4.879 9.072 1.00 88.31 101 LEU A O 1
ATOM 797 N N . PRO A 1 102 ? -14.782 4.737 11.316 1.00 88.38 102 PRO A N 1
ATOM 798 C CA . PRO A 1 102 ? -15.347 6.069 11.461 1.00 88.38 102 PRO A CA 1
ATOM 799 C C . PRO A 1 102 ? -14.392 7.147 10.935 1.00 88.38 102 PRO A C 1
ATOM 801 O O . PRO A 1 102 ? -13.183 6.959 10.827 1.00 88.38 102 PRO A O 1
ATOM 804 N N . ARG A 1 103 ? -14.935 8.319 10.600 1.00 88.62 103 ARG A N 1
ATOM 805 C CA . ARG A 1 103 ? -14.078 9.481 10.341 1.00 88.62 103 ARG A CA 1
ATOM 806 C C . ARG A 1 103 ? -13.448 9.937 11.655 1.00 88.62 103 ARG A C 1
ATOM 808 O O . ARG A 1 103 ? -14.049 9.781 12.718 1.00 88.62 103 ARG A O 1
ATOM 815 N N . TRP A 1 104 ? -12.273 10.553 11.558 1.00 89.44 104 TRP A N 1
ATOM 816 C CA . TRP A 1 104 ? -11.646 11.210 12.699 1.00 89.44 104 TRP A CA 1
ATOM 817 C C . TRP A 1 104 ? -12.613 12.237 13.318 1.00 89.44 104 TRP A C 1
ATOM 819 O O . TRP A 1 104 ? -13.232 12.992 12.554 1.00 89.44 104 TRP A O 1
ATOM 829 N N . PRO A 1 105 ? -12.782 12.279 14.653 1.00 89.88 105 PRO A N 1
ATOM 830 C CA . PRO A 1 105 ? -13.753 13.169 15.278 1.00 89.88 105 PRO A CA 1
ATOM 831 C C . PRO A 1 105 ? -13.415 14.635 15.004 1.00 89.88 105 PRO A C 1
ATOM 833 O O . PRO A 1 105 ? -12.266 15.051 15.126 1.00 89.88 105 PRO A O 1
ATOM 836 N N . SER A 1 106 ? -14.419 15.453 14.683 1.00 88.69 106 SER A N 1
ATOM 837 C CA . SER A 1 106 ? -14.215 16.891 14.445 1.00 88.69 106 SER A CA 1
ATOM 838 C C . SER A 1 106 ? -13.796 17.660 15.700 1.00 88.69 106 SER A C 1
ATOM 840 O O . SER A 1 106 ? -13.277 18.765 15.596 1.00 88.69 106 SER A O 1
ATOM 842 N N . THR A 1 107 ? -14.056 17.095 16.879 1.00 88.88 107 THR A N 1
ATOM 843 C CA . THR A 1 107 ? -13.658 17.632 18.185 1.00 88.88 107 THR A CA 1
ATOM 844 C C . THR A 1 107 ? -12.258 17.197 18.609 1.00 88.88 107 THR A C 1
ATOM 846 O O . THR A 1 107 ? -11.752 17.706 19.604 1.00 88.88 107 THR A O 1
ATOM 849 N N . ALA A 1 108 ? -11.643 16.247 17.899 1.00 90.69 108 ALA A N 1
ATOM 850 C CA . ALA A 1 108 ? -10.320 15.746 18.233 1.00 90.69 108 ALA A CA 1
ATOM 851 C C . 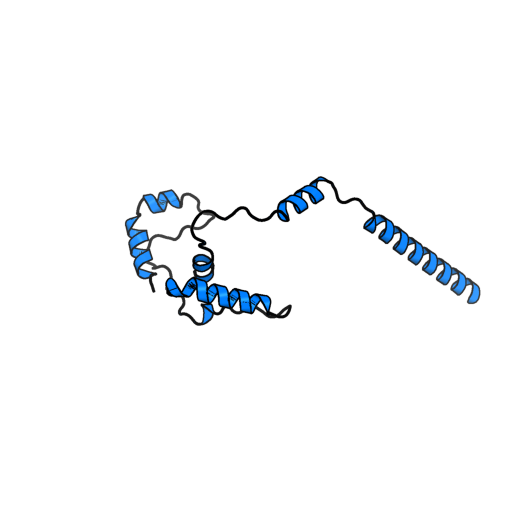ALA A 1 108 ? -9.216 16.668 17.683 1.00 90.69 108 ALA A C 1
ATOM 853 O O . ALA A 1 108 ? -9.425 17.358 16.677 1.00 90.69 108 ALA A O 1
ATOM 854 N N . PRO A 1 109 ? -8.013 16.650 18.287 1.00 90.69 109 PRO A N 1
ATOM 855 C CA . PRO A 1 109 ? -6.850 17.327 17.728 1.00 90.69 109 PRO A CA 1
ATOM 856 C C . PRO A 1 109 ? -6.596 16.911 16.274 1.00 90.69 109 PRO A C 1
ATOM 858 O O . PRO A 1 109 ? -6.862 15.774 15.878 1.00 90.69 109 PRO A O 1
ATOM 861 N N . ALA A 1 110 ? -6.074 17.828 15.458 1.00 87.56 110 ALA A N 1
ATOM 862 C CA . ALA A 1 110 ? -5.826 17.554 14.047 1.00 87.56 110 ALA A CA 1
ATOM 863 C C . ALA A 1 110 ? -4.816 16.409 13.865 1.00 87.56 110 ALA A C 1
ATOM 865 O O . ALA A 1 110 ? -3.735 16.421 14.454 1.00 87.56 110 ALA A O 1
ATOM 866 N N . LEU A 1 111 ? -5.141 15.457 12.984 1.00 86.88 111 LEU A N 1
ATOM 867 C CA . LEU A 1 111 ? -4.206 14.404 12.603 1.00 86.88 111 LEU A CA 1
ATOM 868 C C . LEU A 1 111 ? -2.922 14.996 12.021 1.00 86.88 111 LEU A C 1
ATOM 870 O O . LEU A 1 111 ? -2.919 16.000 11.300 1.00 86.88 111 LEU A O 1
ATOM 874 N N . CYS A 1 112 ? -1.812 14.328 12.309 1.00 83.44 112 CYS A N 1
ATOM 875 C CA . CYS A 1 112 ? -0.539 14.687 11.724 1.00 83.44 112 CYS A CA 1
ATOM 876 C C . CYS A 1 112 ? -0.547 14.467 10.212 1.00 83.44 112 CYS A C 1
ATOM 878 O O . CYS A 1 112 ? -0.937 13.411 9.720 1.00 83.44 112 CYS A O 1
ATOM 880 N N . THR A 1 113 ? -0.022 15.445 9.481 1.00 79.06 113 THR A N 1
ATOM 881 C CA . THR A 1 113 ? 0.307 15.299 8.065 1.00 79.06 113 THR A CA 1
ATOM 882 C C . THR A 1 113 ? 1.819 15.209 7.909 1.00 79.06 113 THR A C 1
ATOM 884 O O . THR A 1 113 ? 2.573 15.815 8.675 1.00 79.06 113 THR A O 1
ATOM 887 N N . ALA A 1 114 ? 2.276 14.465 6.901 1.00 72.19 114 ALA A N 1
ATOM 888 C CA . ALA A 1 114 ? 3.703 14.287 6.633 1.00 72.19 114 ALA A CA 1
ATOM 889 C C . ALA A 1 114 ? 4.440 15.619 6.370 1.00 72.19 114 ALA A C 1
ATOM 891 O O . ALA A 1 114 ? 5.638 15.715 6.613 1.00 72.19 114 ALA A O 1
ATOM 892 N N . SER A 1 115 ? 3.730 16.653 5.908 1.00 76.62 115 SER A N 1
ATOM 893 C CA . SER A 1 115 ? 4.294 17.954 5.532 1.00 76.62 115 SER A CA 1
ATOM 894 C C . SER A 1 115 ? 4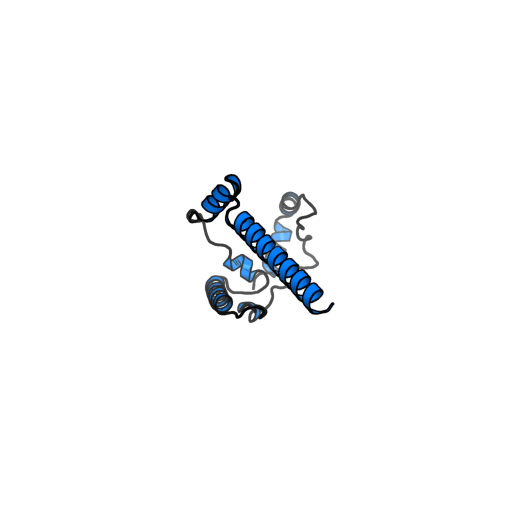.400 18.971 6.672 1.00 76.62 115 SER A C 1
ATOM 896 O O . SER A 1 115 ? 5.171 19.917 6.556 1.00 76.62 115 SER A O 1
ATOM 898 N N . ALA A 1 116 ? 3.643 18.816 7.762 1.00 77.38 116 ALA A N 1
ATOM 899 C CA . ALA A 1 116 ? 3.526 19.861 8.785 1.00 77.38 116 ALA A CA 1
ATOM 900 C C . ALA A 1 116 ? 4.666 19.871 9.821 1.00 77.38 116 ALA A C 1
ATOM 902 O O . ALA A 1 116 ? 4.770 20.816 10.599 1.00 77.38 116 ALA A O 1
ATOM 903 N N . GLY A 1 117 ? 5.507 18.829 9.868 1.00 81.75 117 GLY A N 1
ATOM 904 C CA . GLY A 1 117 ? 6.519 18.677 10.918 1.00 81.75 117 GLY A CA 1
ATOM 905 C C . GLY A 1 117 ? 5.918 18.604 12.335 1.00 81.75 117 GLY A C 1
ATOM 906 O O . GLY A 1 117 ? 4.697 18.617 12.531 1.00 81.75 117 GLY A O 1
ATOM 907 N N . GLY A 1 118 ? 6.777 18.451 13.350 1.00 86.94 118 GLY A N 1
ATOM 908 C CA . GLY A 1 118 ? 6.399 18.584 14.770 1.00 86.94 118 GLY A CA 1
ATOM 909 C C . GLY A 1 118 ? 5.299 17.640 15.282 1.00 86.94 118 GLY A C 1
ATOM 910 O O . GLY A 1 118 ? 4.731 17.888 16.340 1.00 86.94 118 GLY A O 1
ATOM 911 N N . CYS A 1 119 ? 4.958 16.574 14.549 1.00 88.50 119 CYS A N 1
ATOM 912 C CA . CYS A 1 119 ? 3.850 15.679 14.902 1.00 88.50 119 CYS A CA 1
ATOM 913 C C . CYS A 1 119 ? 4.019 15.075 16.301 1.00 88.50 119 CYS A C 1
ATOM 915 O O . CYS A 1 119 ? 3.133 15.177 17.141 1.00 88.50 119 CYS A O 1
ATOM 917 N N . VAL A 1 120 ? 5.195 14.499 16.565 1.00 90.38 120 VAL A N 1
ATOM 918 C CA . VAL A 1 120 ? 5.489 13.858 17.851 1.00 90.38 120 VAL A CA 1
ATOM 919 C C . VAL A 1 120 ? 5.405 14.860 19.000 1.00 90.38 120 VAL A C 1
ATOM 921 O O . VAL A 1 120 ? 4.934 14.505 20.074 1.00 90.38 120 VAL A O 1
ATOM 924 N N . GLN A 1 121 ? 5.827 16.108 18.783 1.00 91.50 121 GLN A N 1
ATOM 925 C CA . GLN A 1 121 ? 5.717 17.151 19.798 1.00 91.50 121 GLN A CA 1
ATOM 926 C C . GLN A 1 121 ? 4.248 17.461 20.114 1.00 91.50 121 GLN A C 1
ATOM 928 O O . GLN A 1 121 ? 3.871 17.410 21.277 1.00 91.50 121 GLN A O 1
ATOM 933 N 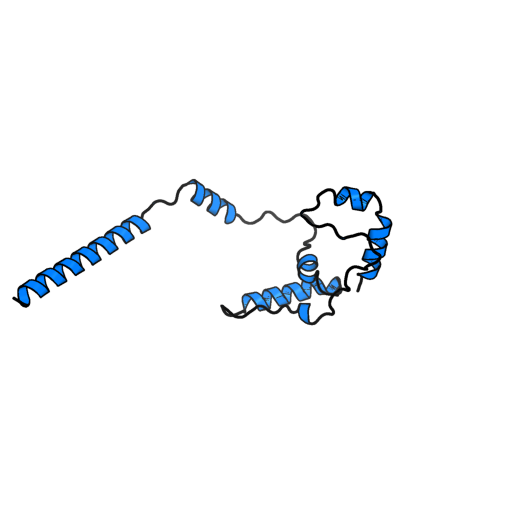N . ARG A 1 122 ? 3.402 17.661 19.097 1.00 89.06 122 ARG A N 1
ATOM 934 C CA . ARG A 1 122 ? 1.963 17.917 19.288 1.00 89.06 122 ARG A CA 1
ATOM 935 C C . ARG A 1 122 ? 1.239 16.784 20.012 1.00 89.06 122 ARG A C 1
ATOM 937 O O . ARG A 1 122 ? 0.405 17.036 20.870 1.00 89.06 122 ARG A O 1
ATOM 944 N N . VAL A 1 123 ? 1.568 15.531 19.692 1.00 92.62 123 VAL A N 1
ATOM 945 C CA . VAL A 1 123 ? 1.001 14.372 20.403 1.00 92.62 123 VAL A CA 1
ATOM 946 C C . VAL A 1 123 ? 1.469 14.335 21.858 1.00 92.62 123 VAL A C 1
ATOM 948 O O . VAL A 1 123 ? 0.704 13.961 22.737 1.00 92.62 123 VAL A O 1
ATOM 951 N N . ARG A 1 124 ? 2.715 14.737 22.135 1.00 93.44 124 ARG A N 1
ATOM 952 C CA . ARG A 1 124 ? 3.241 14.817 23.507 1.00 93.44 124 ARG A CA 1
ATOM 953 C C . ARG A 1 124 ? 2.641 15.962 24.320 1.00 93.44 124 ARG A C 1
ATOM 955 O O . ARG A 1 124 ? 2.607 15.846 25.538 1.00 93.44 124 ARG A O 1
ATOM 962 N N . GLU A 1 125 ? 2.212 17.040 23.672 1.00 94.00 125 GLU A N 1
ATOM 963 C CA . GLU A 1 125 ? 1.561 18.180 24.328 1.00 94.00 125 GLU A CA 1
ATOM 964 C C . GLU A 1 125 ? 0.156 17.825 24.835 1.00 94.00 125 GLU A C 1
ATOM 966 O O . GLU A 1 125 ? -0.228 18.300 25.900 1.00 94.00 125 GLU A O 1
ATOM 971 N N . ASP A 1 126 ? -0.577 16.951 24.133 1.00 93.31 126 ASP A N 1
ATOM 972 C CA . ASP A 1 126 ? -1.910 16.498 24.558 1.00 93.31 126 ASP A CA 1
ATOM 973 C C . ASP A 1 126 ? -2.173 15.009 24.248 1.00 93.31 126 ASP A C 1
ATOM 975 O O . ASP A 1 126 ? -2.987 14.667 23.388 1.00 93.31 126 ASP A O 1
ATOM 979 N N . PRO A 1 127 ? -1.479 14.076 24.922 1.00 94.00 127 PRO A N 1
ATOM 980 C CA . PRO A 1 127 ? -1.566 12.653 24.600 1.00 94.00 127 PRO A CA 1
ATOM 981 C C . PRO A 1 127 ? -2.944 12.053 24.901 1.00 94.00 127 PRO A C 1
ATOM 983 O O . PRO A 1 127 ? -3.344 11.098 24.234 1.00 94.00 127 PRO A O 1
ATOM 986 N N . GLN A 1 128 ? -3.671 12.600 25.882 1.00 94.75 128 GLN A N 1
ATOM 987 C CA . GLN A 1 128 ? -4.987 12.088 26.267 1.00 94.75 128 GLN A CA 1
ATOM 988 C C . GLN A 1 128 ? -6.049 12.433 25.226 1.00 94.75 128 GLN A C 1
ATOM 990 O O . GLN A 1 128 ? -6.795 11.541 24.835 1.00 94.75 128 GLN A O 1
ATOM 995 N N . ALA A 1 129 ? -6.056 13.646 24.663 1.00 92.50 129 ALA A N 1
ATOM 996 C CA . ALA A 1 129 ? -7.030 13.975 23.622 1.00 92.50 129 ALA A CA 1
ATOM 997 C C . ALA A 1 129 ? -6.877 13.105 22.360 1.00 92.50 129 ALA A C 1
ATOM 999 O O . ALA A 1 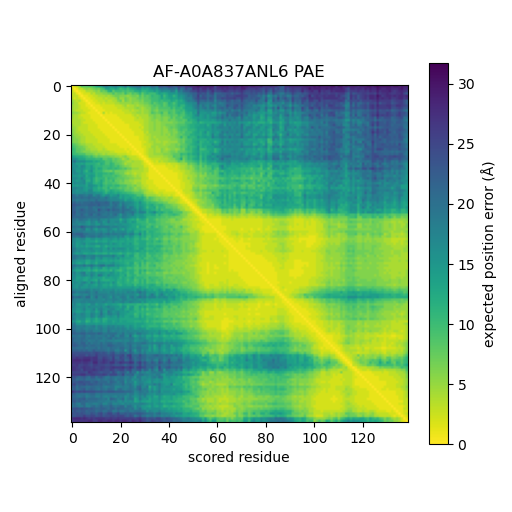129 ? -7.875 12.740 21.735 1.00 92.50 129 ALA A O 1
ATOM 1000 N N . TYR A 1 130 ? -5.647 12.721 21.985 1.00 92.88 130 TYR A N 1
ATOM 1001 C CA . TYR A 1 130 ? -5.441 11.744 20.906 1.00 92.88 130 TYR A CA 1
ATOM 1002 C C . TYR A 1 130 ? -5.879 10.330 21.313 1.00 92.88 130 TYR A C 1
ATOM 1004 O O . TYR A 1 130 ? -6.449 9.623 20.482 1.00 92.88 130 TYR A O 1
ATOM 1012 N N . ALA A 1 131 ? -5.631 9.905 22.556 1.00 92.12 131 ALA A N 1
ATOM 1013 C CA . ALA A 1 131 ? -6.062 8.597 23.050 1.00 92.12 131 ALA A CA 1
ATOM 1014 C C . ALA A 1 131 ? -7.596 8.476 23.083 1.00 92.12 131 ALA A C 1
ATOM 1016 O O . ALA A 1 131 ? -8.141 7.513 22.543 1.00 92.12 131 ALA A O 1
ATOM 1017 N N . ASP A 1 132 ? -8.289 9.483 23.612 1.00 92.62 132 ASP A N 1
ATOM 1018 C CA . ASP A 1 132 ? -9.752 9.553 23.644 1.00 92.62 132 ASP A CA 1
ATOM 1019 C C . ASP A 1 132 ? -10.339 9.522 22.229 1.00 92.62 132 ASP A C 1
ATOM 1021 O O . ASP A 1 132 ? -11.283 8.781 21.945 1.00 92.62 132 ASP A O 1
ATOM 1025 N N . ALA A 1 133 ? -9.731 10.267 21.300 1.00 91.19 133 ALA A N 1
ATOM 1026 C CA . ALA A 1 133 ? -10.122 10.227 19.899 1.00 91.19 133 ALA A CA 1
ATOM 1027 C C . ALA A 1 133 ? -9.940 8.827 19.294 1.00 91.19 133 ALA A C 1
ATOM 1029 O O . ALA A 1 133 ? -10.824 8.366 18.575 1.00 91.19 133 ALA A O 1
ATOM 1030 N N . LEU A 1 134 ? -8.852 8.119 19.613 1.00 88.81 134 LEU A N 1
ATOM 1031 C CA . LEU A 1 134 ? -8.598 6.757 19.131 1.00 88.81 134 LEU A CA 1
ATOM 1032 C C . LEU A 1 134 ? -9.593 5.727 19.678 1.00 88.81 134 LEU A C 1
ATOM 1034 O O . LEU A 1 134 ? -9.947 4.805 18.944 1.00 88.81 134 LEU A O 1
ATOM 1038 N N . VAL A 1 135 ? -10.099 5.885 20.906 1.00 87.38 135 VAL A N 1
ATOM 1039 C CA . VAL A 1 135 ? -11.142 4.993 21.454 1.00 87.38 135 VAL A CA 1
ATOM 1040 C C . VAL A 1 135 ? -12.399 5.020 20.582 1.00 87.38 135 VAL A C 1
ATOM 1042 O O . VAL A 1 135 ? -12.999 3.978 20.337 1.00 87.38 135 VAL A O 1
ATOM 1045 N N . THR A 1 136 ? -12.755 6.181 20.024 1.00 81.94 136 THR A N 1
ATOM 1046 C CA . THR A 1 136 ? -13.899 6.303 19.097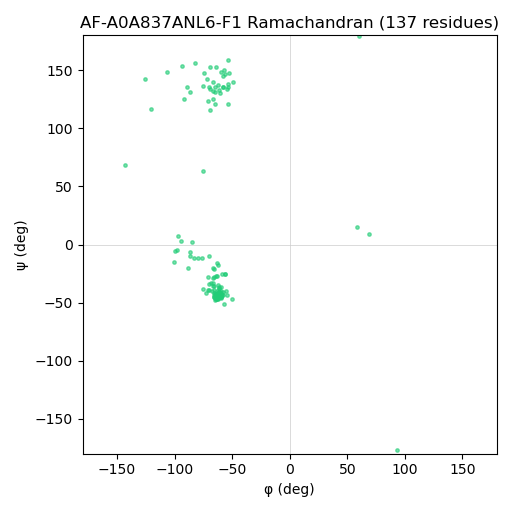 1.00 81.94 136 THR A CA 1
ATOM 1047 C C . THR A 1 136 ? -13.673 5.642 17.733 1.00 81.94 136 THR A C 1
ATOM 1049 O O . THR A 1 136 ? -14.601 5.558 16.931 1.00 81.94 136 THR A O 1
ATOM 1052 N N . GLN A 1 137 ? -12.440 5.216 17.445 1.00 79.06 137 GLN A N 1
ATOM 1053 C CA . GLN A 1 137 ? -12.054 4.554 16.197 1.00 79.06 137 GLN A CA 1
ATOM 1054 C C . GLN A 1 137 ? -11.973 3.028 16.348 1.00 79.06 137 GLN A C 1
ATOM 1056 O O . GLN A 1 137 ? -11.728 2.340 15.356 1.00 79.06 137 GLN A O 1
ATOM 1061 N N . ALA A 1 138 ? -12.145 2.494 17.562 1.00 69.12 138 ALA A N 1
ATOM 1062 C CA . ALA A 1 138 ? -12.199 1.057 17.779 1.00 69.12 138 ALA A CA 1
ATOM 1063 C C . ALA A 1 138 ? -13.511 0.482 17.197 1.00 69.12 138 ALA A C 1
ATOM 1065 O O . ALA A 1 138 ? -14.561 1.105 17.367 1.00 69.12 138 ALA A O 1
ATOM 1066 N N . PRO A 1 139 ? -13.450 -0.654 16.475 1.00 60.41 139 PRO A N 1
ATOM 1067 C CA . PRO A 1 139 ? -14.631 -1.344 15.957 1.00 60.41 139 PRO A CA 1
ATOM 1068 C C . PRO A 1 139 ? -15.541 -1.890 17.062 1.00 60.41 139 PRO A C 1
ATOM 1070 O O . PRO A 1 139 ? -15.019 -2.246 18.144 1.00 60.41 139 PRO A O 1
#

Foldseek 3Di:
DVVVVVVVVVVVVVVVVVVVVVVVVCVVPPDDDPVVVVVVVVVPDPDDPDPDDDCVLVVVLVFFQDDPVCSVVQVVVQVVCVVVDDPPDDRDGPRVVGHTFDDQDPPADDQDDPPPPCRVVVCVVPVVSVVVSVVSRHD

Mean predicted aligned error: 10.77 Å

Organism: NCBI:txid1184265

Sequence (139 aa):
MIAKFFKAALLGLCILFAAAVAVYAVSRHWPIPEAQRQALAQLRQPLPPLRGSNMFGALWSLSYAIPEAQRETVLAQDVERFNRLPDRVPFQSTAAGYPRLPRWPSTAPALCTASAGGCVQRVREDPQAYADALVTQAP

Solvent-accessible surface area (backbone atoms only — not comparable to full-atom values): 8622 Å² total; per-residue (Å²): 113,69,72,60,52,52,52,52,52,51,50,50,50,52,52,51,51,52,48,51,51,49,52,49,51,50,61,72,67,50,78,77,55,66,68,59,55,51,52,51,54,58,71,67,47,79,77,73,85,78,84,76,82,84,56,61,37,58,61,75,40,64,66,33,48,63,58,76,93,46,30,60,59,46,43,52,53,36,53,57,50,56,77,66,54,58,88,93,60,84,88,78,60,65,61,73,80,41,56,64,48,66,76,83,59,89,88,36,75,81,78,76,54,94,84,72,57,68,48,70,57,57,44,67,76,45,51,60,54,54,49,58,47,49,61,71,55,58,118

Radius of gyration: 29.29 Å; Cα contacts (8 Å, |Δi|>4): 56; chains: 1; bounding box: 47×35×92 Å